Protein AF-A0A7Y6Z3I4-F1 (afdb_monomer_lite)

Sequence (100 aa):
MLVNSMMKLGYPNEFVEQAARHLTPLEFDTQCDRSVQGTLRVAAQDLESFTWDGRHIMTLGRYSLSAKLSLRPCRTKGMKEMECLWPHKEMAKLLEQLPA

Secondary structure (DSSP, 8-state):
-HHHHHHHHT--HHHHHHHHHT-PPP----S--HHHHHHHHHHHHHHHTTSTTS--GGGS-HHHHHHHHTTS-B--TT--TT--B-HHHHHHHHHHHS--

Structure (mmCIF, N/CA/C/O backbone):
data_AF-A0A7Y6Z3I4-F1
#
_entry.id   AF-A0A7Y6Z3I4-F1
#
loop_
_atom_site.group_PDB
_atom_site.id
_atom_site.type_symbol
_atom_site.label_atom_id
_atom_site.label_alt_id
_atom_site.label_comp_id
_atom_site.label_asym_id
_atom_site.label_entity_id
_atom_site.label_seq_id
_atom_site.pdbx_PDB_ins_code
_atom_site.Cartn_x
_atom_site.Cartn_y
_atom_site.Cartn_z
_atom_site.occupancy
_atom_site.B_iso_or_equiv
_atom_site.auth_seq_id
_atom_site.auth_comp_id
_atom_site.auth_asym_id
_atom_site.auth_atom_id
_atom_site.pdbx_PDB_model_num
ATOM 1 N N . MET A 1 1 ? -4.825 -6.775 -7.042 1.00 74.81 1 MET A N 1
ATOM 2 C CA . MET A 1 1 ? -3.493 -6.627 -6.399 1.00 74.81 1 MET A CA 1
ATOM 3 C C . MET A 1 1 ? -3.586 -6.891 -4.905 1.00 74.81 1 MET A C 1
ATOM 5 O O . MET A 1 1 ? -2.892 -7.788 -4.453 1.00 74.81 1 MET A O 1
ATOM 9 N N . LEU A 1 2 ? -4.473 -6.185 -4.188 1.00 87.44 2 LEU A N 1
ATOM 10 C CA . LEU A 1 2 ? -4.629 -6.256 -2.728 1.00 87.44 2 LEU A CA 1
ATOM 11 C C . LEU A 1 2 ? -4.640 -7.686 -2.160 1.00 87.44 2 LEU A C 1
ATOM 13 O O . LEU A 1 2 ? -3.732 -8.041 -1.420 1.00 87.44 2 LEU A O 1
ATOM 17 N N . VAL A 1 3 ? -5.594 -8.522 -2.581 1.00 93.19 3 VAL A N 1
ATOM 18 C CA . VAL A 1 3 ? -5.764 -9.902 -2.083 1.00 93.19 3 VAL A CA 1
ATOM 19 C C . VAL A 1 3 ? -4.482 -10.741 -2.219 1.00 93.19 3 VAL A C 1
ATOM 21 O O . VAL A 1 3 ? -4.023 -11.342 -1.252 1.00 93.19 3 VAL A O 1
ATOM 24 N N . ASN A 1 4 ? -3.821 -10.706 -3.379 1.00 94.25 4 ASN A N 1
ATOM 25 C CA . ASN A 1 4 ? -2.573 -11.450 -3.593 1.00 94.25 4 ASN A CA 1
ATOM 26 C C . ASN A 1 4 ? -1.411 -10.911 -2.739 1.00 94.25 4 ASN A C 1
ATOM 28 O O . ASN A 1 4 ? -0.569 -11.688 -2.290 1.00 94.25 4 ASN A O 1
ATOM 32 N N . SER A 1 5 ? -1.353 -9.597 -2.505 1.00 94.31 5 SER A N 1
ATOM 33 C CA . SER A 1 5 ? -0.366 -8.994 -1.601 1.00 94.31 5 SER A CA 1
ATOM 34 C C . SER A 1 5 ? -0.617 -9.394 -0.145 1.00 94.31 5 SER A C 1
ATOM 36 O O . SER A 1 5 ? 0.337 -9.697 0.566 1.00 94.31 5 SER A O 1
ATOM 38 N N . MET A 1 6 ? -1.880 -9.474 0.286 1.00 95.62 6 MET A N 1
ATOM 39 C CA . MET A 1 6 ? -2.253 -9.948 1.625 1.00 95.62 6 MET A CA 1
ATOM 40 C C . MET A 1 6 ? -1.871 -11.416 1.835 1.00 95.62 6 MET A C 1
ATOM 42 O O . MET A 1 6 ? -1.272 -11.749 2.855 1.00 95.62 6 MET A O 1
ATOM 46 N N . MET A 1 7 ? -2.103 -12.281 0.840 1.00 95.38 7 MET A N 1
ATOM 47 C CA . MET A 1 7 ? -1.622 -13.669 0.891 1.00 95.38 7 MET A CA 1
ATOM 48 C C . MET A 1 7 ? -0.093 -13.737 1.003 1.00 95.38 7 MET A C 1
ATOM 50 O O . MET A 1 7 ? 0.438 -14.529 1.775 1.00 95.38 7 MET A O 1
ATOM 54 N N . LYS A 1 8 ? 0.641 -12.887 0.268 1.00 95.12 8 LYS A N 1
ATOM 55 C CA . LYS A 1 8 ? 2.111 -12.809 0.370 1.00 95.12 8 LYS A CA 1
ATOM 56 C C . LYS A 1 8 ? 2.601 -12.291 1.723 1.00 95.12 8 LYS A C 1
ATOM 58 O O . LYS A 1 8 ? 3.703 -12.654 2.121 1.00 95.12 8 LYS A O 1
ATOM 63 N N . LEU A 1 9 ? 1.805 -11.471 2.406 1.00 95.31 9 LEU A N 1
ATOM 64 C CA . LEU A 1 9 ? 2.057 -11.015 3.775 1.00 95.31 9 LEU A CA 1
ATOM 65 C C . LEU A 1 9 ? 1.689 -12.065 4.837 1.00 95.31 9 LEU A C 1
ATOM 67 O O . LEU A 1 9 ? 2.017 -11.865 6.001 1.00 95.31 9 LEU A O 1
ATOM 71 N N . GLY A 1 10 ? 1.035 -13.166 4.453 1.00 95.62 10 GLY A N 1
ATOM 72 C CA . GLY A 1 10 ? 0.617 -14.219 5.378 1.00 95.62 10 GLY A CA 1
ATOM 73 C C . GLY A 1 10 ? -0.619 -13.859 6.201 1.00 95.62 10 GLY A C 1
ATOM 74 O O . GLY A 1 10 ? -0.737 -14.302 7.340 1.00 95.62 10 GLY A O 1
ATOM 75 N N . TYR A 1 11 ? -1.525 -13.041 5.656 1.00 96.38 11 TYR A N 1
ATOM 76 C CA . TYR A 1 11 ? -2.790 -12.740 6.328 1.00 96.38 11 TYR A CA 1
ATOM 77 C C . TYR A 1 11 ? -3.628 -14.014 6.515 1.00 96.38 11 TYR A C 1
ATOM 79 O O . TYR A 1 11 ? -3.630 -14.866 5.621 1.00 96.38 11 TYR A O 1
ATOM 87 N N . PRO A 1 12 ? -4.390 -14.126 7.620 1.00 95.94 12 PRO A N 1
ATOM 88 C CA . PRO A 1 12 ? -5.415 -15.152 7.759 1.00 95.94 12 PRO A CA 1
ATOM 89 C C . PRO A 1 12 ? -6.430 -15.079 6.614 1.00 95.94 12 PRO A C 1
ATOM 91 O O . PRO A 1 12 ? -6.781 -13.985 6.161 1.00 95.94 12 PRO A O 1
ATOM 94 N N . ASN A 1 13 ? -6.938 -16.234 6.177 1.00 95.19 13 ASN A N 1
ATOM 95 C CA . ASN A 1 13 ? -7.916 -16.301 5.086 1.00 95.19 13 ASN A CA 1
ATOM 96 C C . ASN A 1 13 ? -9.164 -15.457 5.375 1.00 95.19 13 ASN A C 1
ATOM 98 O O . ASN A 1 13 ? -9.654 -14.788 4.474 1.00 95.19 13 ASN A O 1
ATOM 102 N N . GLU A 1 14 ? -9.613 -15.409 6.630 1.00 94.94 14 GLU A N 1
ATOM 103 C CA . GLU A 1 14 ? -10.756 -14.595 7.066 1.00 94.94 14 GLU A CA 1
ATOM 104 C C . GLU A 1 14 ? -10.572 -13.112 6.713 1.00 94.94 14 GLU A C 1
ATOM 106 O O . GLU A 1 14 ? -11.455 -12.496 6.122 1.00 94.94 14 GLU A O 1
ATOM 111 N N . PHE A 1 15 ? -9.386 -12.553 6.971 1.00 95.69 15 PHE A N 1
ATOM 112 C CA . PHE A 1 15 ? -9.070 -11.167 6.621 1.00 95.69 15 PHE A CA 1
ATOM 113 C C . PHE A 1 15 ? -8.961 -10.965 5.110 1.00 95.69 15 PHE A C 1
ATOM 115 O O . PHE A 1 15 ? -9.360 -9.922 4.592 1.00 95.69 15 PHE A O 1
ATOM 122 N N . VAL A 1 16 ? -8.427 -11.950 4.384 1.00 95.88 16 VAL A N 1
ATOM 123 C CA . VAL A 1 16 ? -8.351 -11.894 2.917 1.00 95.88 16 VAL A CA 1
ATOM 124 C C . VAL A 1 16 ? -9.752 -11.874 2.303 1.00 95.88 16 VAL A C 1
ATOM 126 O O . VAL A 1 16 ? -10.016 -11.069 1.410 1.00 95.88 16 VAL A O 1
ATOM 129 N N . GLU A 1 17 ? -10.655 -12.721 2.794 1.00 94.56 17 GLU A N 1
ATOM 130 C CA . GLU A 1 17 ? -12.051 -12.762 2.361 1.00 94.56 17 GLU A CA 1
ATOM 131 C C . GLU A 1 17 ? -12.794 -11.479 2.724 1.00 94.56 17 GLU A C 1
ATOM 133 O O . GLU A 1 17 ? -13.488 -10.914 1.880 1.00 94.56 17 GLU A O 1
ATOM 138 N N . GLN A 1 18 ? -12.612 -10.976 3.944 1.00 95.00 18 GLN A N 1
ATOM 139 C CA . GLN A 1 18 ? -13.239 -9.737 4.389 1.00 95.00 18 GLN A CA 1
ATOM 140 C C . GLN A 1 18 ? -12.795 -8.543 3.535 1.00 95.00 18 GLN A C 1
ATOM 142 O O . GLN A 1 18 ? -13.635 -7.763 3.084 1.00 95.00 18 GLN A O 1
ATOM 147 N N . ALA A 1 19 ? -11.499 -8.439 3.221 1.00 94.06 19 ALA A N 1
ATOM 148 C CA . ALA A 1 19 ? -10.983 -7.429 2.301 1.00 94.06 19 ALA A CA 1
ATOM 149 C C . ALA A 1 19 ? -11.557 -7.587 0.885 1.00 94.06 19 ALA A C 1
ATOM 151 O O . ALA A 1 19 ? -11.857 -6.593 0.226 1.00 94.06 19 ALA A O 1
ATOM 152 N N . ALA A 1 20 ? -11.725 -8.825 0.410 1.00 93.69 20 ALA A N 1
ATOM 153 C CA . ALA A 1 20 ? -12.300 -9.099 -0.903 1.00 93.69 20 ALA A CA 1
ATOM 154 C C . ALA A 1 20 ? -13.781 -8.693 -0.994 1.00 93.69 20 ALA A C 1
ATOM 156 O O . ALA A 1 20 ? -14.193 -8.181 -2.031 1.00 93.69 20 ALA A O 1
ATOM 157 N N . ARG A 1 21 ? -14.565 -8.863 0.080 1.00 92.75 21 ARG A N 1
ATOM 158 C CA . ARG A 1 21 ? -15.977 -8.430 0.138 1.00 92.75 21 ARG A CA 1
ATOM 159 C C . ARG A 1 21 ? -16.138 -6.911 0.086 1.00 92.75 21 ARG A C 1
ATOM 161 O O . ARG A 1 21 ? -17.099 -6.425 -0.497 1.00 92.75 21 ARG A O 1
ATOM 168 N N . HIS A 1 22 ? -15.195 -6.173 0.668 1.00 91.81 22 HIS A N 1
ATOM 169 C CA . HIS A 1 22 ? -15.225 -4.706 0.739 1.00 91.81 22 HIS A CA 1
ATOM 170 C C . HIS A 1 22 ? -14.526 -4.018 -0.441 1.00 91.81 22 HIS A C 1
ATOM 172 O O . HIS A 1 22 ? -14.418 -2.793 -0.480 1.00 91.81 22 HIS A O 1
ATOM 178 N N . LEU A 1 23 ? -14.028 -4.792 -1.406 1.00 89.12 23 LEU A N 1
ATOM 179 C CA . LEU A 1 23 ? -13.369 -4.267 -2.591 1.00 89.12 23 LEU A CA 1
ATOM 180 C C . LEU A 1 23 ? -14.428 -3.699 -3.541 1.00 89.12 23 LEU A C 1
ATOM 182 O O . LEU A 1 23 ? -15.177 -4.439 -4.179 1.00 89.12 23 LEU A O 1
ATOM 186 N N . THR A 1 24 ? -14.497 -2.374 -3.625 1.00 86.31 24 THR A N 1
ATOM 187 C CA . THR A 1 24 ? -15.392 -1.682 -4.553 1.00 86.31 24 THR A CA 1
ATOM 188 C C . THR A 1 24 ? -14.870 -1.774 -5.992 1.00 86.31 24 THR A C 1
ATOM 190 O O . THR A 1 24 ? -13.685 -2.065 -6.214 1.00 86.31 24 THR A O 1
ATOM 193 N N . PRO A 1 25 ? -15.733 -1.537 -6.999 1.00 88.81 25 PRO A N 1
ATOM 194 C CA . PRO A 1 25 ? -15.293 -1.360 -8.376 1.00 88.81 25 PRO A CA 1
ATOM 195 C C . PRO A 1 25 ? -14.166 -0.329 -8.493 1.00 88.81 25 PRO A C 1
ATOM 197 O O . PRO A 1 25 ? -14.033 0.575 -7.670 1.00 88.81 25 PRO A O 1
ATOM 200 N N . LEU A 1 26 ? -13.339 -0.481 -9.529 1.00 85.38 26 LEU A N 1
ATOM 201 C CA . LEU A 1 26 ? -12.238 0.440 -9.781 1.00 85.38 26 LEU A CA 1
ATOM 202 C C . LEU A 1 26 ? -12.786 1.833 -10.096 1.00 85.38 26 LEU A C 1
ATOM 204 O O . LEU A 1 26 ? -13.415 2.037 -11.132 1.00 85.38 26 LEU A O 1
ATOM 208 N N . GLU A 1 27 ? -12.468 2.781 -9.225 1.00 87.69 27 GLU A N 1
ATOM 209 C CA . GLU A 1 27 ? -12.789 4.191 -9.389 1.00 87.69 27 GLU A CA 1
ATOM 210 C C . GLU A 1 27 ? -11.499 5.008 -9.406 1.00 87.69 27 GLU A C 1
ATOM 212 O O . GLU A 1 27 ? -10.535 4.707 -8.696 1.00 87.69 27 GLU A O 1
ATOM 217 N N . PHE A 1 28 ? -11.470 6.030 -10.257 1.00 85.00 28 PHE A N 1
ATOM 218 C CA . PHE A 1 28 ? -10.348 6.950 -10.359 1.00 85.00 28 PHE A CA 1
ATOM 219 C C . PHE A 1 28 ? -10.759 8.288 -9.773 1.00 85.00 28 PHE A C 1
ATOM 221 O O . PHE A 1 28 ? -11.690 8.923 -10.267 1.00 85.00 28 PHE A O 1
ATOM 228 N N . ASP A 1 29 ? -10.034 8.726 -8.750 1.00 82.94 29 ASP A N 1
ATOM 229 C CA . ASP A 1 29 ? -10.154 10.091 -8.266 1.00 82.94 29 ASP A CA 1
ATOM 230 C C . ASP A 1 29 ? -9.601 11.049 -9.332 1.00 82.94 29 ASP A C 1
ATOM 232 O O . ASP A 1 29 ? -8.419 11.005 -9.687 1.00 82.94 29 ASP A O 1
ATOM 236 N N . THR A 1 30 ? -10.475 11.885 -9.889 1.00 87.56 30 THR A N 1
ATOM 237 C CA . THR A 1 30 ? -10.106 12.910 -10.873 1.00 87.56 30 THR A CA 1
ATOM 238 C C . THR A 1 30 ? -9.735 14.241 -10.221 1.00 87.56 30 THR A C 1
ATOM 240 O O . THR A 1 30 ? -9.332 15.174 -10.919 1.00 87.56 30 THR A O 1
ATOM 243 N N . GLN A 1 31 ? -9.882 14.370 -8.900 1.00 90.25 31 GLN A N 1
ATOM 244 C CA . GLN A 1 31 ? -9.498 15.567 -8.175 1.00 90.25 31 GLN A CA 1
ATOM 245 C C . GLN A 1 31 ? -7.977 15.606 -7.984 1.00 90.25 31 GLN A C 1
ATOM 247 O O . GLN A 1 31 ? -7.335 14.683 -7.488 1.00 90.25 31 GLN A O 1
ATOM 252 N N . CYS A 1 32 ? -7.374 16.725 -8.379 1.00 86.81 32 CYS A N 1
ATOM 253 C CA . CYS A 1 32 ? -5.941 16.938 -8.229 1.00 86.81 32 CYS A CA 1
ATOM 254 C C . CYS A 1 32 ? -5.618 17.373 -6.789 1.00 86.81 32 CYS A C 1
ATOM 256 O O . CYS A 1 32 ? -5.625 18.566 -6.475 1.00 86.81 32 CYS A O 1
ATOM 258 N N . ASP A 1 33 ? -5.340 16.408 -5.909 1.00 91.19 33 ASP A N 1
ATOM 259 C CA . ASP A 1 33 ? -4.893 16.661 -4.537 1.00 91.19 33 ASP A CA 1
ATOM 260 C C . ASP A 1 33 ? -3.357 16.581 -4.417 1.00 91.19 33 ASP A C 1
ATOM 262 O O . ASP A 1 33 ? -2.723 15.557 -4.689 1.00 91.19 33 ASP A O 1
ATOM 266 N N . ARG A 1 34 ? -2.735 17.685 -3.978 1.00 88.62 34 ARG A N 1
ATOM 267 C CA . ARG A 1 34 ? -1.270 17.787 -3.835 1.00 88.62 34 ARG A CA 1
ATOM 268 C C . ARG A 1 34 ? -0.699 16.870 -2.750 1.00 88.62 34 ARG A C 1
ATOM 270 O O . ARG A 1 34 ? 0.450 16.448 -2.866 1.00 88.62 34 ARG A O 1
ATOM 277 N N . SER A 1 35 ? -1.461 16.572 -1.701 1.00 85.94 35 SER A N 1
ATOM 278 C CA . SER A 1 35 ? -1.060 15.624 -0.662 1.00 85.94 35 SER A CA 1
ATOM 279 C C . SER A 1 35 ? -1.037 14.204 -1.219 1.00 85.94 35 SER A C 1
ATOM 281 O O . SER A 1 35 ? -0.046 13.502 -1.028 1.00 85.94 35 SER A O 1
ATOM 283 N N . VAL A 1 36 ? -2.065 13.807 -1.975 1.00 85.44 36 VAL A N 1
ATOM 284 C CA . VAL A 1 36 ? -2.116 12.498 -2.651 1.00 85.44 36 VAL A CA 1
ATOM 285 C C . VAL A 1 36 ? -0.951 12.350 -3.630 1.00 85.44 36 VAL A C 1
ATOM 287 O O . VAL A 1 36 ? -0.232 11.352 -3.591 1.00 85.44 36 VAL A O 1
ATOM 290 N N . GLN A 1 37 ? -0.689 13.368 -4.454 1.00 89.25 37 GLN A N 1
ATOM 291 C CA . GLN A 1 37 ? 0.465 13.379 -5.362 1.00 89.25 37 GLN A CA 1
ATOM 292 C C . GLN A 1 37 ? 1.801 13.269 -4.617 1.00 89.25 37 GLN A C 1
ATOM 294 O O . GLN A 1 37 ? 2.701 12.554 -5.061 1.00 89.25 37 GLN A O 1
ATOM 299 N N . GLY A 1 38 ? 1.931 13.943 -3.471 1.00 88.44 38 GLY A N 1
ATOM 300 C CA . GLY A 1 38 ? 3.097 13.828 -2.598 1.00 88.44 38 GLY A CA 1
ATOM 301 C C . GLY A 1 38 ? 3.300 12.400 -2.090 1.00 88.44 38 GLY A C 1
ATOM 302 O O . GLY A 1 38 ? 4.404 11.866 -2.186 1.00 88.44 38 GLY A O 1
ATOM 303 N N . THR A 1 39 ? 2.234 11.748 -1.623 1.00 84.50 39 THR A N 1
ATOM 304 C CA . THR A 1 39 ? 2.274 10.344 -1.192 1.00 84.50 39 THR A CA 1
ATOM 305 C C . THR A 1 39 ? 2.660 9.407 -2.337 1.00 84.50 39 THR A C 1
ATOM 307 O O . THR A 1 39 ? 3.521 8.547 -2.157 1.00 84.50 39 THR A O 1
ATOM 310 N N . LEU A 1 40 ? 2.088 9.595 -3.531 1.00 86.00 40 LEU A N 1
ATOM 311 C CA . LEU A 1 40 ? 2.434 8.802 -4.715 1.00 86.00 40 LEU A CA 1
ATOM 312 C C . LEU A 1 40 ? 3.897 8.989 -5.132 1.00 86.00 40 LEU A C 1
ATOM 314 O O . LEU A 1 40 ? 4.551 8.020 -5.513 1.00 86.00 40 LEU A O 1
ATOM 318 N N . ARG A 1 41 ? 4.442 10.205 -5.009 1.00 90.69 41 ARG A N 1
ATOM 319 C CA . ARG A 1 41 ? 5.863 10.470 -5.269 1.00 90.69 41 ARG A CA 1
ATOM 320 C C . ARG A 1 41 ? 6.771 9.701 -4.311 1.00 90.69 41 ARG A C 1
ATOM 322 O O . ARG A 1 41 ? 7.752 9.120 -4.765 1.00 90.69 41 ARG A O 1
ATOM 329 N N . VAL A 1 42 ? 6.449 9.673 -3.017 1.00 87.88 42 VAL A N 1
ATOM 330 C CA . VAL A 1 42 ? 7.213 8.883 -2.035 1.00 87.88 42 VAL A CA 1
ATOM 331 C C . VAL A 1 42 ? 7.142 7.398 -2.388 1.00 87.88 42 VAL A C 1
ATOM 333 O O . VAL A 1 42 ? 8.178 6.747 -2.454 1.00 87.88 42 VAL A O 1
ATOM 336 N N . ALA A 1 43 ? 5.951 6.882 -2.716 1.00 84.06 43 ALA A N 1
ATOM 337 C CA . ALA A 1 43 ? 5.773 5.493 -3.138 1.00 84.06 43 ALA A CA 1
ATOM 338 C C . ALA A 1 43 ? 6.564 5.142 -4.417 1.00 84.06 43 ALA A C 1
ATOM 340 O O . ALA A 1 43 ? 7.049 4.018 -4.548 1.00 84.06 43 ALA A O 1
ATOM 341 N N . ALA A 1 44 ? 6.721 6.090 -5.346 1.00 88.19 44 ALA A N 1
ATOM 342 C CA . ALA A 1 44 ? 7.546 5.919 -6.540 1.00 88.19 44 ALA A CA 1
ATOM 343 C C . ALA A 1 44 ? 9.047 5.846 -6.206 1.00 88.19 44 ALA A C 1
ATOM 345 O O . ALA A 1 44 ? 9.720 4.928 -6.660 1.00 88.19 44 ALA A O 1
ATOM 346 N N . GLN A 1 45 ? 9.565 6.734 -5.352 1.00 89.69 45 GLN A N 1
ATOM 347 C CA . GLN A 1 45 ? 10.969 6.693 -4.897 1.00 89.69 45 GLN A CA 1
ATOM 348 C C . GLN A 1 45 ? 11.294 5.382 -4.170 1.00 89.69 45 GLN A C 1
ATOM 350 O O . GLN A 1 45 ? 12.320 4.736 -4.375 1.00 89.69 45 GLN A O 1
ATOM 355 N N . ASP A 1 46 ? 10.347 4.956 -3.349 1.00 88.25 46 ASP A N 1
ATOM 356 C CA . ASP A 1 46 ? 10.342 3.687 -2.649 1.00 88.25 46 ASP A CA 1
ATOM 357 C C . ASP A 1 46 ? 10.367 2.463 -3.573 1.00 88.25 46 ASP A C 1
ATOM 359 O O . ASP A 1 46 ? 10.779 1.385 -3.141 1.00 88.25 46 ASP A O 1
ATOM 363 N N . LEU A 1 47 ? 9.864 2.605 -4.801 1.00 88.25 47 LEU A N 1
ATOM 364 C CA 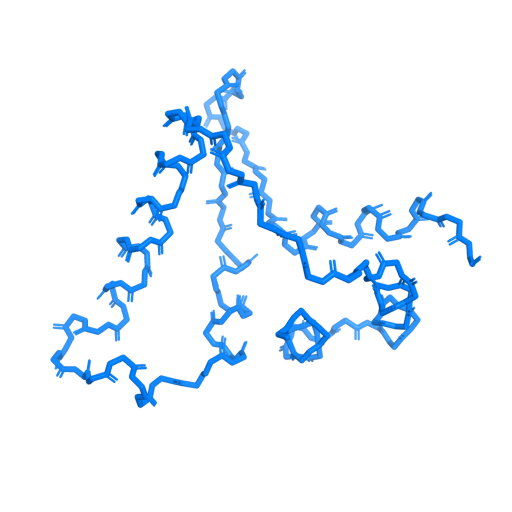. LEU A 1 47 ? 9.875 1.585 -5.843 1.00 88.25 47 LEU A CA 1
ATOM 365 C C . LEU A 1 47 ? 11.201 1.608 -6.610 1.00 88.25 47 LEU A C 1
ATOM 367 O O . LEU A 1 47 ? 11.781 0.550 -6.861 1.00 88.25 47 LEU A O 1
ATOM 371 N N . GLU A 1 48 ? 11.702 2.805 -6.921 1.00 89.50 48 GLU A N 1
ATOM 372 C CA . GLU A 1 48 ? 12.986 3.034 -7.591 1.00 89.50 48 GLU A CA 1
ATOM 373 C C . GLU A 1 48 ? 14.158 2.408 -6.824 1.00 89.50 48 GLU A C 1
ATOM 375 O O . GLU A 1 48 ? 15.090 1.884 -7.436 1.00 89.50 48 GLU A O 1
ATOM 380 N N . SER A 1 49 ? 14.090 2.350 -5.488 1.00 90.06 49 SER A N 1
ATOM 381 C CA . SER A 1 49 ? 15.120 1.682 -4.683 1.00 90.06 49 SER A CA 1
ATOM 382 C C . SER A 1 49 ? 15.285 0.195 -5.027 1.00 90.06 49 SER A C 1
ATOM 384 O O . SER A 1 49 ? 16.367 -0.362 -4.861 1.00 90.06 49 SER A O 1
ATOM 386 N N . PHE A 1 50 ? 14.231 -0.475 -5.508 1.00 89.62 50 PHE A N 1
ATOM 387 C CA . PHE A 1 50 ? 14.289 -1.888 -5.909 1.00 89.62 50 PHE A CA 1
ATOM 388 C C . PHE A 1 50 ? 14.856 -2.097 -7.316 1.00 89.62 50 PHE A C 1
ATOM 390 O O . PHE A 1 50 ? 15.251 -3.220 -7.647 1.00 89.62 50 PHE A O 1
ATOM 397 N N . THR A 1 51 ? 14.900 -1.035 -8.120 1.00 92.00 51 THR A N 1
ATOM 398 C CA . THR A 1 51 ? 15.464 -1.006 -9.477 1.00 92.00 51 THR A CA 1
ATOM 399 C C . THR A 1 51 ? 16.819 -0.302 -9.536 1.00 92.00 51 THR A C 1
ATOM 401 O O . THR A 1 51 ? 17.358 -0.117 -10.622 1.00 92.00 51 THR A O 1
ATOM 404 N N . TRP A 1 52 ? 17.382 0.094 -8.390 1.00 90.69 52 TRP A N 1
ATOM 405 C CA . TRP A 1 52 ? 18.655 0.821 -8.311 1.00 90.69 52 TRP A CA 1
ATOM 406 C C . TRP A 1 52 ? 19.827 0.073 -8.966 1.00 90.69 52 TRP A C 1
ATOM 408 O O . TRP A 1 52 ? 20.760 0.680 -9.478 1.00 90.69 52 TRP A O 1
ATOM 418 N N . ASP A 1 53 ? 19.758 -1.256 -9.000 1.00 91.56 53 ASP A N 1
ATOM 419 C CA . ASP A 1 53 ? 20.724 -2.137 -9.662 1.00 91.56 53 ASP A CA 1
ATOM 420 C C . ASP A 1 53 ? 20.521 -2.261 -11.186 1.00 91.56 53 ASP A C 1
ATOM 422 O O . ASP A 1 53 ? 21.121 -3.123 -11.824 1.00 91.56 53 ASP A O 1
ATOM 426 N N . GLY A 1 54 ? 19.672 -1.421 -11.784 1.00 90.50 54 GLY A N 1
ATOM 427 C CA . GLY A 1 54 ? 19.398 -1.408 -13.221 1.00 90.50 54 GLY A CA 1
ATOM 428 C C . GLY A 1 54 ? 18.377 -2.452 -13.680 1.00 90.50 54 GLY A C 1
ATOM 429 O O . GLY A 1 54 ? 18.138 -2.590 -14.881 1.00 90.50 54 GLY A O 1
ATOM 430 N N . ARG A 1 55 ? 17.740 -3.191 -12.760 1.00 92.06 55 ARG A N 1
ATOM 431 C CA . ARG A 1 55 ? 16.658 -4.118 -13.123 1.00 92.06 55 ARG A CA 1
ATOM 432 C C . ARG A 1 55 ? 15.436 -3.369 -13.643 1.00 92.06 55 ARG A C 1
ATOM 434 O O . ARG A 1 55 ? 14.982 -2.389 -13.059 1.00 92.06 55 ARG A O 1
ATOM 441 N N . HIS A 1 56 ? 14.832 -3.900 -14.702 1.00 90.50 56 HIS A N 1
ATOM 442 C CA . HIS A 1 56 ? 13.607 -3.343 -15.266 1.00 90.50 56 HIS A CA 1
ATOM 443 C C . HIS A 1 56 ? 12.404 -3.606 -14.348 1.00 90.50 56 HIS A C 1
ATOM 445 O O . HIS A 1 56 ? 12.206 -4.735 -13.897 1.00 90.50 56 HIS A O 1
ATOM 451 N N . ILE A 1 57 ? 11.543 -2.610 -14.127 1.00 87.00 57 ILE A N 1
ATOM 452 C CA . ILE A 1 57 ? 10.446 -2.683 -13.144 1.00 87.00 57 ILE A CA 1
ATOM 453 C C . ILE A 1 57 ? 9.502 -3.878 -13.346 1.00 87.00 57 ILE A C 1
ATOM 455 O O . ILE A 1 57 ? 9.068 -4.515 -12.388 1.00 87.00 57 ILE A O 1
ATOM 459 N N . MET A 1 58 ? 9.240 -4.244 -14.603 1.00 89.88 58 MET A N 1
ATOM 460 C CA . MET A 1 58 ? 8.355 -5.365 -14.952 1.00 89.88 58 MET A CA 1
ATOM 461 C C . MET A 1 58 ? 8.923 -6.737 -14.563 1.00 89.88 58 MET A C 1
ATOM 463 O O . MET A 1 58 ? 8.183 -7.716 -14.540 1.00 89.88 58 MET A O 1
ATOM 467 N N . THR A 1 59 ? 10.219 -6.817 -14.248 1.00 91.94 59 THR A N 1
ATOM 468 C CA . THR A 1 59 ? 10.866 -8.044 -13.755 1.00 91.94 59 THR A CA 1
ATOM 469 C C . THR A 1 59 ? 10.676 -8.242 -12.255 1.00 91.94 59 THR A C 1
ATOM 471 O O . THR A 1 59 ? 10.928 -9.329 -11.736 1.00 91.94 59 THR A O 1
ATOM 474 N N . LEU A 1 60 ? 10.208 -7.216 -11.538 1.00 90.50 60 LEU A N 1
ATOM 475 C CA . LEU A 1 60 ? 9.965 -7.329 -10.113 1.00 90.50 60 LEU A CA 1
ATOM 476 C C . LEU A 1 60 ? 8.690 -8.137 -9.853 1.00 90.50 60 LEU A C 1
ATOM 478 O O . LEU A 1 60 ? 7.653 -7.960 -10.496 1.00 90.50 60 LEU A O 1
ATOM 482 N N . GLY A 1 61 ? 8.741 -9.012 -8.848 1.00 91.69 61 GLY A N 1
ATOM 483 C CA . GLY A 1 61 ? 7.577 -9.777 -8.412 1.00 91.69 61 GLY A CA 1
ATOM 484 C C . GLY A 1 61 ? 6.511 -8.862 -7.809 1.00 91.69 61 GLY A C 1
ATOM 485 O O . GLY A 1 61 ? 6.556 -8.593 -6.613 1.00 91.69 61 GLY A O 1
ATOM 486 N N . ARG A 1 62 ? 5.545 -8.416 -8.622 1.00 90.12 62 ARG A N 1
ATOM 487 C CA . ARG A 1 62 ? 4.523 -7.401 -8.283 1.00 90.12 62 ARG A CA 1
ATOM 488 C C . ARG A 1 62 ? 3.885 -7.579 -6.898 1.00 90.12 62 ARG A C 1
ATOM 490 O O . ARG A 1 62 ? 3.871 -6.639 -6.110 1.00 90.12 62 ARG A O 1
ATOM 497 N N . TYR A 1 63 ? 3.396 -8.779 -6.578 1.00 92.25 63 TYR A N 1
ATOM 498 C CA . TYR A 1 63 ? 2.731 -9.044 -5.292 1.00 92.25 63 TYR A CA 1
ATOM 499 C C . TYR A 1 63 ? 3.711 -9.089 -4.117 1.00 92.25 63 TYR A C 1
ATOM 501 O O . TYR A 1 63 ? 3.446 -8.505 -3.072 1.00 92.25 63 TYR A O 1
ATOM 509 N N . SER A 1 64 ? 4.871 -9.727 -4.295 1.00 92.25 64 SER A N 1
ATOM 510 C CA . SER A 1 64 ? 5.914 -9.782 -3.263 1.00 92.25 64 SER A CA 1
ATOM 511 C C . SER A 1 64 ? 6.493 -8.398 -2.970 1.00 92.25 64 SER A C 1
ATOM 513 O O . SER A 1 64 ? 6.807 -8.084 -1.828 1.00 92.25 64 SER A O 1
ATOM 515 N N . LEU A 1 65 ? 6.633 -7.563 -3.997 1.00 92.06 65 LEU A N 1
ATOM 516 C CA . LEU A 1 65 ? 7.071 -6.184 -3.860 1.00 92.06 65 LEU A CA 1
ATOM 517 C C . LEU A 1 65 ? 6.023 -5.349 -3.132 1.00 92.06 65 LEU A C 1
ATOM 519 O O . LEU A 1 65 ? 6.356 -4.715 -2.142 1.00 92.06 65 LEU A O 1
ATOM 523 N N . SER A 1 66 ? 4.758 -5.413 -3.552 1.00 91.00 66 SER A N 1
ATOM 524 C CA . SER A 1 66 ? 3.659 -4.737 -2.855 1.00 91.00 66 SER A CA 1
ATOM 525 C C . SER A 1 66 ? 3.596 -5.125 -1.372 1.00 91.00 66 SER A C 1
ATOM 527 O O . SER A 1 66 ? 3.493 -4.236 -0.534 1.00 91.00 66 SER A O 1
ATOM 529 N N . ALA A 1 67 ? 3.762 -6.410 -1.040 1.00 93.56 67 ALA A N 1
ATOM 530 C CA . ALA A 1 67 ? 3.892 -6.869 0.342 1.00 93.56 67 ALA A CA 1
ATOM 531 C C . ALA A 1 67 ? 5.079 -6.206 1.070 1.00 93.56 67 ALA A C 1
ATOM 533 O O . ALA A 1 67 ? 4.908 -5.652 2.152 1.00 93.56 67 ALA A O 1
ATOM 534 N N . LYS A 1 68 ? 6.275 -6.193 0.465 1.00 92.06 68 LYS A N 1
ATOM 535 C CA . LYS A 1 68 ? 7.468 -5.548 1.048 1.00 92.06 68 LYS A CA 1
ATOM 536 C C . LYS A 1 68 ? 7.274 -4.053 1.307 1.00 92.06 68 LYS A C 1
ATOM 538 O O . LYS A 1 68 ? 7.716 -3.570 2.344 1.00 92.06 68 LYS A O 1
ATOM 543 N N . LEU A 1 69 ? 6.610 -3.330 0.403 1.00 89.75 69 LEU A N 1
ATOM 544 C CA . LEU A 1 69 ? 6.322 -1.902 0.584 1.00 89.75 69 LEU A CA 1
ATOM 545 C C . LEU A 1 69 ? 5.428 -1.670 1.821 1.00 89.75 69 LEU A C 1
ATOM 547 O O . LEU A 1 69 ? 5.652 -0.722 2.567 1.00 89.75 69 LEU A O 1
ATOM 551 N N . SER A 1 70 ? 4.479 -2.572 2.104 1.00 91.88 70 SER A N 1
ATOM 552 C CA . SER A 1 70 ? 3.601 -2.511 3.289 1.00 91.88 70 SER A CA 1
ATOM 553 C C . SER A 1 70 ? 4.281 -2.876 4.620 1.00 91.88 70 SER A C 1
ATOM 555 O O . SER A 1 70 ? 3.687 -2.695 5.690 1.00 91.88 70 SER A O 1
ATOM 557 N N . LEU A 1 71 ? 5.512 -3.393 4.574 1.00 92.19 71 LEU A N 1
ATOM 558 C CA . LEU A 1 71 ? 6.330 -3.706 5.750 1.00 92.19 71 LEU A CA 1
ATOM 559 C C . LEU A 1 71 ? 7.226 -2.541 6.181 1.00 92.19 71 LEU A C 1
ATOM 561 O O . LEU A 1 71 ? 8.026 -2.719 7.091 1.00 92.19 71 LEU A O 1
ATOM 565 N N . ARG A 1 72 ? 7.127 -1.366 5.554 1.00 89.38 72 ARG A N 1
ATOM 566 C CA . ARG A 1 72 ? 7.903 -0.187 5.956 1.00 89.38 72 ARG A CA 1
ATOM 567 C C . ARG A 1 72 ? 7.089 0.754 6.847 1.00 89.38 72 ARG A C 1
ATOM 569 O O . ARG A 1 72 ? 5.873 0.835 6.678 1.00 89.38 72 ARG A O 1
ATOM 576 N N . PRO A 1 73 ? 7.736 1.476 7.777 1.00 90.81 73 PRO A N 1
ATOM 577 C CA . PRO A 1 73 ? 7.069 2.503 8.559 1.00 90.81 73 PRO A CA 1
ATOM 578 C C . PRO A 1 73 ? 6.723 3.707 7.675 1.00 90.81 73 PRO A C 1
ATOM 580 O O . PRO A 1 73 ? 7.543 4.177 6.887 1.00 90.81 73 PRO A O 1
ATOM 583 N N . CYS A 1 74 ? 5.517 4.236 7.840 1.00 88.62 74 CYS A N 1
ATOM 584 C CA . CYS A 1 74 ? 5.037 5.440 7.170 1.00 88.62 74 CYS A CA 1
ATOM 585 C C . CYS A 1 74 ? 4.677 6.506 8.208 1.00 88.62 74 CYS A C 1
ATOM 587 O O . CYS A 1 74 ? 4.296 6.192 9.336 1.00 88.62 74 CYS A O 1
ATOM 589 N N . ARG A 1 75 ? 4.772 7.781 7.830 1.00 87.69 75 ARG A N 1
ATOM 590 C CA . ARG A 1 75 ? 4.361 8.909 8.676 1.00 87.69 75 ARG A CA 1
ATOM 591 C C . ARG A 1 75 ? 3.370 9.778 7.920 1.00 87.69 75 ARG A C 1
ATOM 593 O O . ARG A 1 75 ? 3.481 9.935 6.706 1.00 87.69 75 ARG A O 1
ATOM 600 N N . THR A 1 76 ? 2.421 10.355 8.641 1.00 85.50 76 THR A N 1
ATOM 601 C CA . THR A 1 76 ? 1.478 11.343 8.116 1.00 85.50 76 THR A CA 1
ATOM 602 C C . THR A 1 76 ? 1.705 12.689 8.799 1.00 85.50 76 THR A C 1
ATOM 604 O O . THR A 1 76 ? 2.380 12.797 9.829 1.00 85.50 76 THR A O 1
ATOM 607 N N . LYS A 1 77 ? 1.181 13.756 8.192 1.00 83.31 77 LYS A N 1
ATOM 608 C CA . LYS A 1 77 ? 1.301 15.110 8.733 1.00 83.31 77 LYS A CA 1
ATOM 609 C C . LYS A 1 77 ? 0.654 15.178 10.121 1.00 83.31 77 LYS A C 1
ATOM 611 O O . LYS A 1 77 ? -0.506 14.818 10.274 1.00 83.31 77 LYS A O 1
ATOM 616 N N . GLY A 1 78 ? 1.393 15.689 11.105 1.00 88.31 78 GLY A N 1
ATOM 617 C CA . GLY A 1 78 ? 0.907 15.872 12.478 1.00 88.31 78 GLY A CA 1
ATOM 618 C C . GLY A 1 78 ? 1.220 14.724 13.444 1.00 88.31 78 GLY A C 1
ATOM 619 O O . GLY A 1 78 ? 0.980 14.883 14.636 1.00 88.31 78 GLY A O 1
ATOM 620 N N . MET A 1 79 ? 1.796 13.609 12.977 1.00 92.06 79 MET A N 1
ATOM 621 C CA . MET A 1 79 ? 2.284 12.546 13.869 1.00 92.06 79 MET A CA 1
ATOM 622 C C . MET A 1 79 ? 3.502 13.005 14.6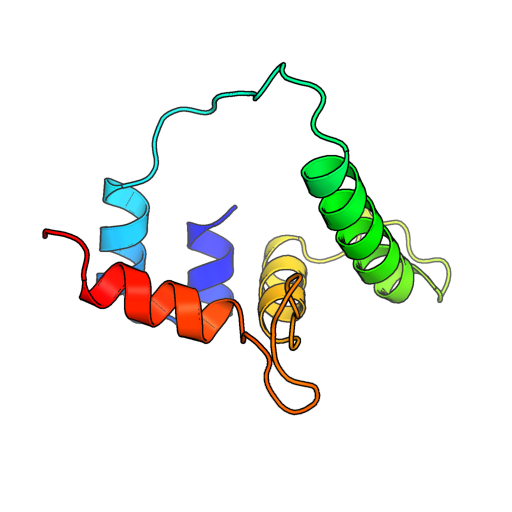77 1.00 92.06 79 MET A C 1
ATOM 624 O O . MET A 1 79 ? 4.369 13.716 14.152 1.00 92.06 79 MET A O 1
ATOM 628 N N . LYS A 1 80 ? 3.619 12.544 15.930 1.00 94.12 80 LYS A N 1
ATOM 629 C CA . LYS A 1 80 ? 4.810 12.817 16.752 1.00 94.12 80 LYS A CA 1
ATOM 630 C C . LYS A 1 80 ? 6.060 12.198 16.123 1.00 94.12 80 LYS A C 1
ATOM 632 O O . LYS A 1 80 ? 5.976 11.315 15.271 1.00 94.12 80 LYS A O 1
ATOM 637 N N . GLU A 1 81 ? 7.235 12.673 16.529 1.00 85.75 81 GLU A N 1
ATOM 638 C CA . GLU A 1 81 ? 8.514 12.282 15.916 1.00 85.75 81 GLU A CA 1
ATOM 639 C C . GLU A 1 81 ? 8.777 10.772 15.962 1.00 85.75 81 GLU A C 1
ATOM 641 O O . GLU A 1 81 ? 9.203 10.193 14.966 1.00 85.75 81 GLU A O 1
ATOM 646 N N . MET A 1 82 ? 8.428 10.136 17.081 1.00 88.12 82 MET A N 1
ATOM 647 C CA . MET A 1 82 ? 8.627 8.701 17.314 1.00 88.12 82 MET A CA 1
ATOM 648 C C . MET A 1 82 ? 7.429 7.836 16.895 1.00 88.12 82 MET A C 1
ATOM 650 O O . MET A 1 82 ? 7.462 6.617 17.049 1.00 88.12 82 MET A O 1
ATOM 654 N N . GLU A 1 83 ? 6.358 8.444 16.379 1.00 92.81 83 GLU A N 1
ATOM 655 C CA . GLU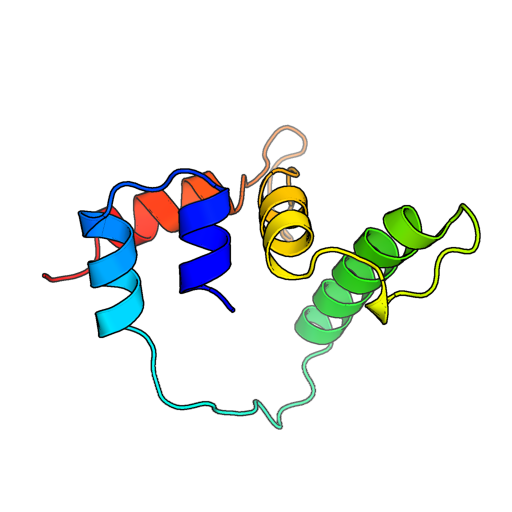 A 1 83 ? 5.173 7.719 15.926 1.00 92.81 83 GLU A CA 1
ATOM 656 C C . GLU A 1 83 ? 5.286 7.395 14.429 1.00 92.81 83 GLU A C 1
ATOM 658 O O . GLU A 1 83 ? 5.639 8.242 13.599 1.00 92.81 83 GLU A O 1
ATOM 663 N N . CYS A 1 84 ? 4.938 6.159 14.072 1.00 92.81 84 CYS A N 1
ATOM 664 C CA . CYS A 1 84 ? 4.808 5.715 12.690 1.00 92.81 84 CYS A CA 1
ATOM 665 C C . CYS A 1 84 ? 3.669 4.703 12.548 1.00 92.81 84 CYS A C 1
ATOM 667 O O . CYS A 1 84 ? 3.321 3.983 13.485 1.00 92.81 84 CYS A O 1
ATOM 669 N N . LEU A 1 85 ? 3.098 4.660 11.351 1.00 93.12 85 LEU A N 1
ATOM 670 C CA . LEU A 1 85 ? 2.131 3.659 10.936 1.00 93.12 85 LEU A CA 1
ATOM 671 C C . LEU A 1 85 ? 2.870 2.512 10.261 1.00 93.12 85 LEU A C 1
ATOM 673 O O . LEU A 1 85 ? 3.810 2.731 9.499 1.00 93.12 85 LEU A O 1
ATOM 677 N N . TRP A 1 86 ? 2.402 1.292 10.489 1.0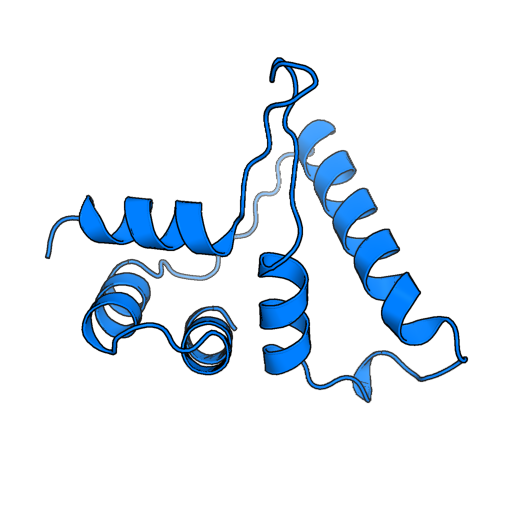0 93.75 86 TRP A N 1
ATOM 678 C CA . TRP A 1 86 ? 2.846 0.120 9.744 1.00 93.75 86 TRP A CA 1
ATOM 679 C C . TRP A 1 86 ? 1.679 -0.331 8.874 1.00 93.75 86 TRP A C 1
ATOM 681 O O . TRP A 1 86 ? 0.739 -0.907 9.422 1.00 93.75 86 TRP A O 1
ATOM 691 N N . PRO A 1 87 ? 1.697 -0.084 7.550 1.00 92.62 87 PRO A N 1
ATOM 692 C CA . PRO A 1 87 ? 0.518 -0.251 6.703 1.00 92.62 87 PRO A CA 1
ATOM 693 C C . PRO A 1 87 ? -0.167 -1.614 6.833 1.00 92.62 87 PRO A C 1
ATOM 695 O O . PRO A 1 87 ? -1.388 -1.673 6.920 1.00 92.62 87 PRO A O 1
ATOM 698 N N . HIS A 1 88 ? 0.598 -2.708 6.920 1.00 94.69 88 HIS A N 1
ATOM 699 C CA . HIS A 1 88 ? 0.015 -4.037 7.139 1.00 94.69 88 HIS A CA 1
ATOM 700 C C . HIS A 1 88 ? -0.710 -4.152 8.499 1.00 94.69 88 HIS A C 1
ATOM 702 O O . HIS A 1 88 ? -1.821 -4.672 8.578 1.00 94.69 88 HIS A O 1
ATOM 708 N N . LYS A 1 89 ? -0.145 -3.611 9.583 1.00 95.88 89 LYS A N 1
ATOM 709 C CA . LYS A 1 89 ? -0.791 -3.652 10.906 1.00 95.88 89 LYS A CA 1
ATOM 710 C C . LYS A 1 89 ? -2.066 -2.820 10.929 1.00 95.88 89 LYS A C 1
ATOM 712 O O . LYS A 1 89 ? -3.071 -3.271 11.461 1.00 95.88 89 LYS A O 1
ATOM 717 N N . GLU A 1 90 ? -2.032 -1.635 10.328 1.00 95.75 90 GLU A N 1
ATOM 718 C CA . GLU A 1 90 ? -3.205 -0.761 10.267 1.00 95.75 90 GLU A CA 1
ATOM 719 C C . GLU A 1 90 ? -4.311 -1.358 9.389 1.0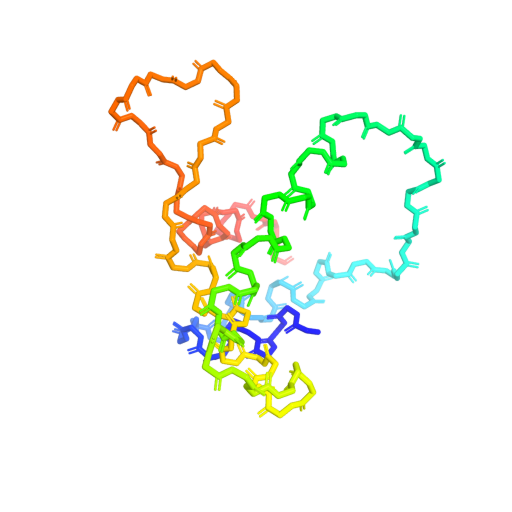0 95.75 90 GLU A C 1
ATOM 721 O O . GLU A 1 90 ? -5.477 -1.304 9.762 1.00 95.75 90 GLU A O 1
ATOM 726 N N . MET A 1 91 ? -3.955 -2.013 8.279 1.00 95.38 91 MET A N 1
ATOM 727 C CA . MET A 1 91 ? -4.920 -2.761 7.470 1.00 95.38 91 MET A CA 1
ATOM 728 C C . MET A 1 91 ? -5.545 -3.919 8.259 1.00 95.38 91 MET A C 1
ATOM 730 O O . MET A 1 91 ? -6.752 -4.099 8.200 1.00 95.38 91 MET A O 1
ATOM 734 N N . ALA A 1 92 ? -4.761 -4.689 9.022 1.00 95.69 92 ALA A N 1
ATOM 735 C CA . ALA A 1 92 ? -5.308 -5.772 9.846 1.00 95.69 92 ALA A CA 1
ATOM 736 C C . ALA A 1 92 ? -6.314 -5.245 10.887 1.00 95.69 92 ALA A C 1
ATOM 738 O O . ALA A 1 92 ? -7.4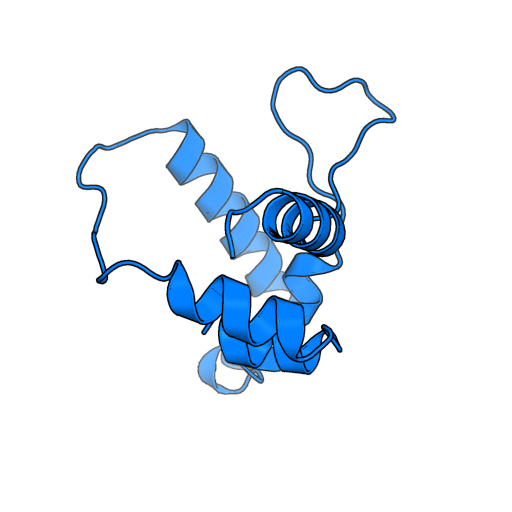31 -5.745 10.954 1.00 95.69 92 ALA A O 1
ATOM 739 N N . LYS A 1 93 ? -5.964 -4.170 11.608 1.00 96.69 93 LYS A N 1
ATOM 740 C CA . LYS A 1 93 ? -6.874 -3.503 12.557 1.00 96.69 93 LYS A CA 1
ATOM 741 C C . LYS A 1 93 ? -8.147 -2.981 11.892 1.00 96.69 93 LYS A C 1
ATOM 743 O O . LYS A 1 93 ? -9.211 -3.031 12.494 1.00 96.69 93 LYS A O 1
ATOM 748 N N . LEU A 1 94 ? -8.037 -2.443 10.674 1.00 95.62 94 LEU A N 1
ATOM 749 C CA . LEU A 1 94 ? -9.200 -1.985 9.918 1.00 95.62 94 LEU A CA 1
ATOM 750 C C . LEU A 1 94 ? -10.139 -3.156 9.629 1.00 95.62 94 LEU A C 1
ATOM 752 O O . LEU A 1 94 ? -11.334 -3.044 9.871 1.00 95.62 94 LEU A O 1
ATOM 756 N N . LEU A 1 95 ? -9.600 -4.277 9.148 1.00 95.12 95 LEU A N 1
ATOM 757 C CA . LEU A 1 95 ? -10.389 -5.466 8.827 1.00 95.12 95 LEU A CA 1
ATOM 758 C C . LEU A 1 95 ? -11.091 -6.021 10.073 1.00 95.12 95 LEU A C 1
ATOM 760 O O . LEU A 1 95 ? -12.286 -6.274 10.016 1.00 95.12 95 LEU A O 1
ATOM 764 N N . GLU A 1 96 ? -10.423 -6.069 11.227 1.00 95.56 96 GLU A N 1
ATOM 765 C CA . GLU A 1 96 ? -11.051 -6.459 12.505 1.00 95.56 96 GLU A CA 1
ATOM 766 C C . GLU A 1 96 ? -12.297 -5.629 12.866 1.00 95.56 96 GLU A C 1
ATOM 768 O O . GLU A 1 96 ? -13.175 -6.110 13.579 1.00 95.56 96 GLU A O 1
ATOM 773 N N . GLN A 1 97 ? -12.376 -4.383 12.392 1.00 95.31 97 GLN A N 1
ATOM 774 C CA . GLN A 1 97 ? -13.463 -3.449 12.696 1.00 95.31 97 GLN A CA 1
ATOM 775 C C . GLN A 1 97 ? -14.551 -3.405 11.619 1.00 95.31 97 GLN A C 1
ATOM 777 O O . GLN A 1 97 ? -15.616 -2.830 11.857 1.00 95.31 97 GLN A O 1
ATOM 782 N N . LEU A 1 98 ? -14.296 -3.959 10.432 1.00 91.81 98 LEU A N 1
ATOM 783 C CA . LEU A 1 98 ? -15.286 -3.966 9.364 1.00 91.81 98 LEU A CA 1
ATOM 784 C C . LEU A 1 98 ? -16.420 -4.946 9.693 1.00 91.81 98 LEU A C 1
ATOM 786 O O . LEU A 1 98 ? -16.177 -6.000 10.286 1.00 91.81 98 LEU A O 1
ATOM 790 N N . PRO A 1 99 ? -17.664 -4.636 9.290 1.00 86.25 99 PRO A N 1
ATOM 791 C CA . PRO A 1 99 ? -18.752 -5.597 9.390 1.00 86.25 99 PRO A CA 1
ATOM 792 C C . PRO A 1 99 ? -18.422 -6.869 8.590 1.00 86.25 99 PRO A C 1
ATOM 794 O O . PRO A 1 99 ? -17.660 -6.830 7.620 1.00 86.25 99 PRO A O 1
ATOM 797 N N . ALA A 1 100 ? -18.958 -8.003 9.043 1.00 74.75 100 ALA A N 1
ATOM 798 C CA . ALA A 1 100 ? -18.765 -9.305 8.401 1.00 74.75 100 ALA A CA 1
ATOM 799 C C . ALA A 1 100 ? -19.471 -9.405 7.039 1.00 74.75 100 ALA A C 1
ATOM 801 O O . ALA A 1 100 ? -20.596 -8.867 6.926 1.00 74.75 100 ALA A O 1
#

Radius of gyration: 15.25 Å; chains: 1; bounding box: 40×34×33 Å

Foldseek 3Di:
DVLLLCVLLVHDVLLSVLVVVPDDPDDDDPDDDPVVVVVVVVVVVVQVVVCVVVDDSVPDPVSNSSNVVLQDWADDPPDDPPDTDRNSVVSVVVSVPDDD

pLDDT: mean 90.75, std 4.15, range [74.75, 96.69]